Protein AF-0000000070552231 (afdb_homodimer)

pLDDT: mean 93.05, std 8.83, range [58.53, 98.75]

Nearest PDB structures (foldseek):
  1opd-assembly1_A  TM=9.028E-01  e=6.150E-08  Escherichia coli
  3ccd-assembly1_A  TM=9.078E-01  e=6.150E-08  unclassified
  4xwj-assembly1_B  TM=8.984E-01  e=5.767E-08  Escherichia coli K-12
  1cm2-assembly1_A  TM=9.052E-01  e=2.374E-07  Escherichia coli
  1pch-assembly1_A  TM=8.493E-01  e=4.518E-07  Mycoplasma capricolum

InterPro domains:
  IPR000032 Phosphocarrier protein HPr-like [PF00381] (2-80)
  IPR000032 Phosphocarrier protein HPr-like [PR00107] (12-28)
  IPR000032 Phosphocarrier protein HPr-like [PR00107] (37-52)
  IPR000032 Phosphocarrier protein HPr-like [PR00107] (52-69)
  IPR000032 Phosphocarrier protein HPr-like [PS51350] (1-83)
  IPR000032 Phosphocarrier protein HPr-like [TIGR01003] (3-80)
  IPR035895 HPr-like superfamily [G3DSA:3.30.1340.10] (1-81)
  IPR035895 HPr-like superfamily [SSF55594] (4-80)
  IPR050399 Phosphocarrier protein HPr [PTHR33705] (3-80)

Solvent-accessible surface area (backbone atoms only — not comparable to full-atom values): 8780 Å² total; per-residue (Å²): 75,73,50,74,48,59,31,27,54,50,80,68,43,72,51,36,43,62,56,50,46,20,53,60,44,58,74,43,87,25,52,44,34,42,28,43,96,89,42,76,32,47,46,62,32,63,67,44,45,59,72,71,56,79,49,65,70,40,65,36,36,34,34,19,50,58,93,50,10,61,60,46,39,51,52,52,48,29,55,38,52,59,100,76,74,51,73,49,59,31,27,53,49,79,71,40,69,63,32,42,63,57,49,45,19,53,58,45,59,74,45,86,24,50,44,35,41,28,44,94,89,42,77,33,46,45,62,32,63,66,43,44,60,72,70,57,80,49,65,72,39,63,35,35,34,35,21,50,59,93,49,10,62,61,47,41,52,51,53,49,30,55,38,52,60,99

Radius of gyration: 17.02 Å; Cα contacts (8 Å, |Δi|>4): 320; chains: 2; bounding box: 31×45×39 Å

Sequence (166 aa):
MTETINVANIDKVHKNPIAELVQTACQFESHIDISSEGKNINAKSLMGIMAFGLRDGMSVTISAEGNDADKAVETIKKFLIGEMTETINVANIDKVHKNPIAELVQTACQFESHIDISSEGKNINAKSLMGIMAFGLRDGMSVTISAEGNDADKAVETIKKFLIGE

Foldseek 3Di:
DKDKDFFDCCVVPPPHLLVVQLVLLVVDPKFKWKDDPHDIFTSNDSVRVVVVPDDGGGIIMMFIDDDCGVVSSVSSRCSRHVD/DKDKDFFDCCVVPPPHLLVVQLVLLVVDPKFKWKDDPHDIFTSNDSVRVVVVPDDGGGIIMMFIDDDCGVVSSVSSRCSRHVD

Structure (mmCIF, N/CA/C/O backbone):
data_AF-0000000070552231-model_v1
#
loop_
_entity.id
_entity.type
_entity.pdbx_description
1 polymer 'Phosphocarrier protein HPr'
#
loop_
_atom_site.group_PDB
_atom_site.id
_atom_site.type_symbol
_atom_site.label_atom_id
_atom_site.label_alt_id
_atom_site.label_comp_id
_atom_site.label_asym_id
_atom_site.label_entity_id
_atom_site.label_seq_id
_atom_site.pdbx_PDB_ins_code
_atom_site.Cartn_x
_atom_site.Cartn_y
_atom_site.Cartn_z
_atom_site.occupancy
_atom_site.B_iso_or_equiv
_atom_site.auth_seq_id
_atom_site.auth_comp_id
_atom_site.auth_asym_id
_atom_site.auth_atom_id
_atom_site.pdbx_PDB_model_num
ATOM 1 N N . MET A 1 1 ? -0.408 -15.594 -18.172 1 95.38 1 MET A N 1
ATOM 2 C CA . MET A 1 1 ? -0.15 -16.672 -17.219 1 95.38 1 MET A CA 1
ATOM 3 C C . MET A 1 1 ? -1.132 -16.609 -16.047 1 95.38 1 MET A C 1
ATOM 5 O O . MET A 1 1 ? -1.393 -15.523 -15.508 1 95.38 1 MET A O 1
ATOM 9 N N . THR A 1 2 ? -1.737 -17.828 -15.773 1 96.5 2 THR A N 1
ATOM 10 C CA . THR A 1 2 ? -2.785 -17.875 -14.758 1 96.5 2 THR A CA 1
ATOM 11 C C . THR A 1 2 ? -2.66 -19.125 -13.906 1 96.5 2 THR A C 1
ATOM 13 O O . THR A 1 2 ? -2.318 -20.203 -14.406 1 96.5 2 THR A O 1
ATOM 16 N N . GLU A 1 3 ? -2.891 -19 -12.617 1 97.81 3 GLU A N 1
ATOM 17 C CA . GLU A 1 3 ? -2.91 -20.125 -11.68 1 97.81 3 GLU A CA 1
ATOM 18 C C . GLU A 1 3 ? -3.945 -19.906 -10.578 1 97.81 3 GLU A C 1
ATOM 20 O O . GLU A 1 3 ? -4.102 -18.781 -10.078 1 97.81 3 GLU A O 1
ATOM 25 N N . THR A 1 4 ? -4.641 -20.969 -10.25 1 98.06 4 THR A N 1
ATOM 26 C CA . THR A 1 4 ? -5.578 -20.922 -9.133 1 98.06 4 THR A CA 1
ATOM 27 C C . THR A 1 4 ? -4.984 -21.594 -7.898 1 98.06 4 THR A C 1
ATOM 29 O O . THR A 1 4 ? -4.398 -22.672 -8 1 98.06 4 THR A O 1
ATOM 32 N N . ILE A 1 5 ? -5.156 -20.938 -6.801 1 97.19 5 ILE A N 1
ATOM 33 C CA . ILE A 1 5 ? -4.602 -21.453 -5.562 1 97.19 5 ILE A CA 1
ATOM 34 C C . ILE A 1 5 ? -5.594 -21.25 -4.418 1 97.19 5 ILE A C 1
ATOM 36 O O . ILE A 1 5 ? -6.562 -20.5 -4.559 1 97.19 5 ILE A O 1
ATOM 40 N N . ASN A 1 6 ? -5.309 -21.922 -3.271 1 96.38 6 ASN A N 1
ATOM 41 C CA . ASN A 1 6 ? -5.918 -21.609 -1.982 1 96.38 6 ASN A CA 1
ATOM 42 C C . ASN A 1 6 ? -4.965 -20.812 -1.091 1 96.38 6 ASN A C 1
ATOM 44 O O . ASN A 1 6 ? -3.869 -21.281 -0.776 1 96.38 6 ASN A O 1
ATOM 48 N N . VAL A 1 7 ? -5.457 -19.672 -0.79 1 95.5 7 VAL A N 1
ATOM 49 C CA . VAL A 1 7 ? -4.613 -18.797 0.017 1 95.5 7 VAL A CA 1
ATOM 50 C C . VAL A 1 7 ? -4.363 -19.438 1.383 1 95.5 7 VAL A C 1
ATOM 52 O O . VAL A 1 7 ? -5.285 -19.969 2.002 1 95.5 7 VAL A O 1
ATOM 55 N N . ALA A 1 8 ? -3.082 -19.312 1.736 1 91.06 8 ALA A N 1
ATOM 56 C CA . ALA A 1 8 ? -2.674 -19.812 3.047 1 91.06 8 ALA A CA 1
ATOM 57 C C . ALA A 1 8 ? -1.571 -18.938 3.645 1 91.06 8 ALA A C 1
ATOM 59 O O . ALA A 1 8 ? -0.779 -18.344 2.914 1 91.06 8 ALA A O 1
ATOM 60 N N . ASN A 1 9 ? -1.599 -18.625 4.875 1 78.88 9 ASN A N 1
ATOM 61 C CA . ASN A 1 9 ? -0.49 -18.062 5.641 1 78.88 9 ASN A CA 1
ATOM 62 C C . ASN A 1 9 ? -0.414 -16.547 5.488 1 78.88 9 ASN A C 1
ATOM 64 O O . ASN A 1 9 ? 0.67 -15.961 5.559 1 78.88 9 ASN A O 1
ATOM 68 N N . ILE A 1 10 ? -1.461 -15.891 5.168 1 77.75 10 ILE A N 1
ATOM 69 C CA . ILE A 1 10 ? -1.453 -14.438 5.098 1 77.75 10 ILE A CA 1
ATOM 70 C C . ILE A 1 10 ? -1.243 -13.852 6.492 1 77.75 10 ILE A C 1
ATOM 72 O O . ILE A 1 10 ? -0.508 -12.875 6.66 1 77.75 10 ILE A O 1
ATOM 76 N N . ASP A 1 11 ? -1.744 -14.484 7.395 1 70.5 11 ASP A N 1
ATOM 77 C CA . ASP A 1 11 ? -1.688 -13.961 8.758 1 70.5 11 ASP A CA 1
ATOM 78 C C . ASP A 1 11 ? -0.338 -14.258 9.406 1 70.5 11 ASP A C 1
ATOM 80 O O . ASP A 1 11 ? -0.023 -13.727 10.469 1 70.5 11 ASP A O 1
ATOM 84 N N . LYS A 1 12 ? 0.339 -15.109 8.852 1 64.75 12 LYS A N 1
ATOM 85 C CA . LYS A 1 12 ? 1.574 -15.516 9.516 1 64.75 12 LYS A CA 1
ATOM 86 C C . LYS A 1 12 ? 2.709 -14.547 9.203 1 64.75 12 LYS A C 1
ATOM 88 O O . LYS A 1 12 ? 3.793 -14.648 9.789 1 64.75 12 LYS A O 1
ATOM 93 N N . VAL A 1 13 ? 2.391 -13.758 8.406 1 58.53 13 VAL A N 1
ATOM 94 C CA . VAL A 1 13 ? 3.457 -12.805 8.109 1 58.53 13 VAL A CA 1
ATOM 95 C C . VAL A 1 13 ? 3.328 -11.586 9.016 1 58.53 13 VAL A C 1
ATOM 97 O O . VAL A 1 13 ? 2.242 -11.016 9.156 1 58.53 13 VAL A O 1
ATOM 100 N N . HIS A 1 14 ? 4.059 -11.445 10.086 1 59.56 14 HIS A N 1
ATOM 101 C CA . HIS A 1 14 ? 4.098 -10.555 11.242 1 59.56 14 HIS A CA 1
ATOM 102 C C . HIS A 1 14 ? 4.133 -9.094 10.805 1 59.56 14 HIS A C 1
ATOM 104 O O . HIS A 1 14 ? 3.691 -8.211 11.539 1 59.56 14 HIS A O 1
ATOM 110 N N . LYS A 1 15 ? 4.461 -8.711 9.852 1 67.31 1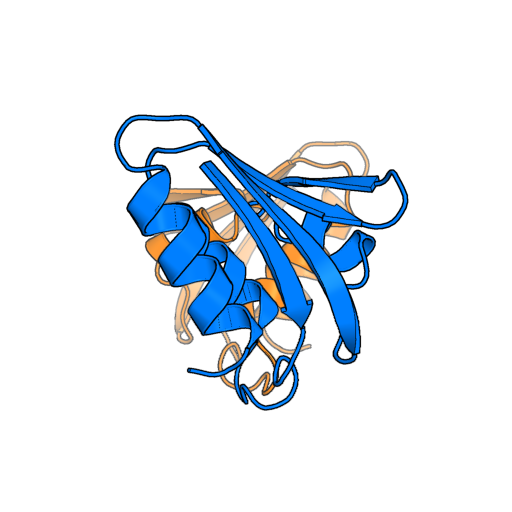5 LYS A N 1
ATOM 111 C CA . LYS A 1 15 ? 4.723 -7.277 9.75 1 67.31 15 LYS A CA 1
ATOM 112 C C . LYS A 1 15 ? 3.705 -6.598 8.836 1 67.31 15 LYS A C 1
ATOM 114 O O . LYS A 1 15 ? 3.193 -5.523 9.164 1 67.31 15 LYS A O 1
ATOM 119 N N . ASN A 1 16 ? 3.062 -7.293 7.883 1 79.12 16 ASN A N 1
ATOM 120 C CA . ASN A 1 16 ? 2.047 -6.738 6.996 1 79.12 16 ASN A CA 1
ATOM 121 C C . ASN A 1 16 ? 1.959 -7.516 5.684 1 79.12 16 ASN A C 1
ATOM 123 O O . ASN A 1 16 ? 2.475 -7.07 4.656 1 79.12 16 ASN A O 1
ATOM 127 N N . PRO A 1 17 ? 1.244 -8.477 5.797 1 84.56 17 PRO A N 1
ATOM 128 C CA . PRO A 1 17 ? 1.263 -9.375 4.637 1 84.56 17 PRO A CA 1
ATOM 129 C C . PRO A 1 17 ? 0.735 -8.703 3.367 1 84.56 17 PRO A C 1
ATOM 131 O O . PRO A 1 17 ? 1.231 -8.977 2.271 1 84.56 17 PRO A O 1
ATOM 134 N N . ILE A 1 18 ? -0.132 -7.73 3.598 1 89.81 18 ILE A N 1
ATOM 135 C CA . ILE A 1 18 ? -0.738 -7.133 2.412 1 89.81 18 ILE A CA 1
ATOM 136 C C . ILE A 1 18 ? 0.239 -6.148 1.773 1 89.81 18 ILE A C 1
ATOM 138 O O . ILE A 1 18 ? 0.428 -6.152 0.555 1 89.81 18 ILE A O 1
ATOM 142 N N . ALA A 1 19 ? 0.843 -5.332 2.594 1 91.44 19 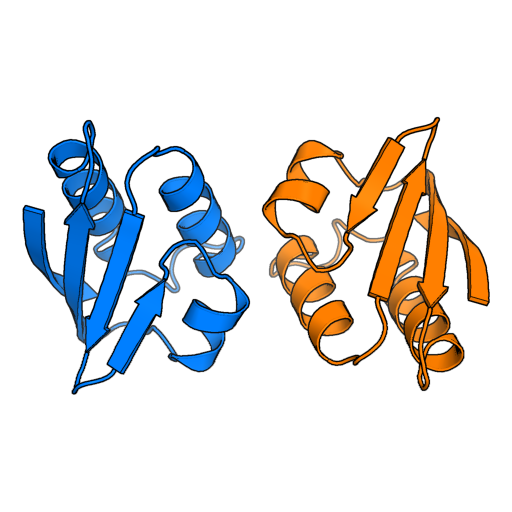ALA A N 1
ATOM 143 C CA . ALA A 1 19 ? 1.835 -4.402 2.061 1 91.44 19 ALA A CA 1
ATOM 144 C C . ALA A 1 19 ? 2.982 -5.152 1.388 1 91.44 19 ALA A C 1
ATOM 146 O O . ALA A 1 19 ? 3.469 -4.738 0.333 1 91.44 19 ALA A O 1
ATOM 147 N N . GLU A 1 20 ? 3.307 -6.211 1.981 1 91 20 GLU A N 1
ATOM 148 C CA . GLU A 1 20 ? 4.391 -7.016 1.42 1 91 20 GLU A CA 1
ATOM 149 C C . GLU A 1 20 ? 3.979 -7.641 0.091 1 91 20 GLU A C 1
ATOM 151 O O . GLU A 1 20 ? 4.789 -7.738 -0.833 1 91 20 GLU A O 1
ATOM 156 N N . LEU A 1 21 ? 2.781 -8.086 0.069 1 94 21 LEU A N 1
ATOM 157 C CA . LEU A 1 21 ? 2.256 -8.617 -1.182 1 94 21 LEU A CA 1
ATOM 158 C C . LEU A 1 21 ? 2.299 -7.566 -2.285 1 94 21 LEU A C 1
ATOM 160 O O . LEU A 1 21 ? 2.764 -7.844 -3.395 1 94 21 LEU A O 1
ATOM 164 N N . VAL A 1 22 ? 1.857 -6.402 -2.002 1 95.75 22 VAL A N 1
ATOM 165 C CA . VAL A 1 22 ? 1.833 -5.316 -2.975 1 95.75 22 VAL A CA 1
ATOM 166 C C . VAL A 1 22 ? 3.258 -4.977 -3.41 1 95.75 22 VAL A C 1
ATOM 168 O O . VAL A 1 22 ? 3.523 -4.801 -4.602 1 95.75 22 VAL A O 1
ATOM 171 N N . GLN A 1 23 ? 4.094 -4.949 -2.463 1 94.56 23 GLN A N 1
ATOM 172 C CA . GLN A 1 23 ? 5.492 -4.676 -2.773 1 94.56 23 GLN A CA 1
ATOM 173 C C . GLN A 1 23 ? 6.066 -5.742 -3.705 1 94.56 23 GLN A C 1
ATOM 175 O O . GLN A 1 23 ? 6.785 -5.422 -4.656 1 94.56 23 GLN A O 1
ATOM 180 N N . THR A 1 24 ? 5.809 -6.961 -3.387 1 95.62 24 THR A N 1
ATOM 181 C CA . THR A 1 24 ? 6.266 -8.07 -4.215 1 95.62 24 THR A CA 1
ATOM 182 C C . THR A 1 24 ? 5.711 -7.957 -5.629 1 95.62 24 THR A C 1
ATOM 184 O O . THR A 1 24 ? 6.449 -8.102 -6.605 1 95.62 24 THR A O 1
ATOM 187 N N . ALA A 1 25 ? 4.465 -7.668 -5.754 1 97.94 25 ALA A N 1
ATOM 188 C CA . ALA A 1 25 ? 3.816 -7.527 -7.059 1 97.94 25 ALA A CA 1
ATOM 189 C C . ALA A 1 25 ? 4.438 -6.387 -7.859 1 97.94 25 ALA A C 1
ATOM 191 O O . ALA A 1 25 ? 4.609 -6.492 -9.07 1 97.94 25 ALA A O 1
ATOM 192 N N . CYS A 1 26 ? 4.844 -5.344 -7.191 1 97.75 26 CYS A N 1
ATOM 193 C CA . CYS A 1 26 ? 5.328 -4.133 -7.84 1 97.75 26 CYS A CA 1
ATOM 194 C C . CYS A 1 26 ? 6.73 -4.34 -8.398 1 97.75 26 CYS A C 1
ATOM 196 O O . CYS A 1 26 ? 7.203 -3.537 -9.203 1 97.75 26 CYS A O 1
ATOM 198 N N . GLN A 1 27 ? 7.371 -5.375 -8.039 1 97.62 27 GLN A N 1
ATOM 199 C CA . GLN A 1 27 ? 8.703 -5.656 -8.57 1 97.62 27 GLN A CA 1
ATOM 200 C C . GLN A 1 27 ? 8.633 -6.098 -10.031 1 97.62 27 GLN A C 1
ATOM 202 O O . GLN A 1 27 ? 9.656 -6.137 -10.719 1 97.62 27 GLN A O 1
ATOM 207 N N . PHE A 1 28 ? 7.461 -6.434 -10.438 1 98.44 28 PHE A N 1
ATOM 208 C CA . PHE A 1 28 ? 7.301 -6.957 -11.789 1 98.44 28 PHE A CA 1
ATOM 209 C C . PHE A 1 28 ? 6.75 -5.887 -12.719 1 98.44 28 PHE A C 1
ATOM 211 O O . PHE A 1 28 ? 5.98 -5.02 -12.297 1 98.44 28 PHE A O 1
ATOM 218 N N . GLU A 1 29 ? 7.043 -6.031 -13.977 1 98.19 29 GLU A N 1
ATOM 219 C CA . GLU A 1 29 ? 6.512 -5.145 -15.008 1 98.1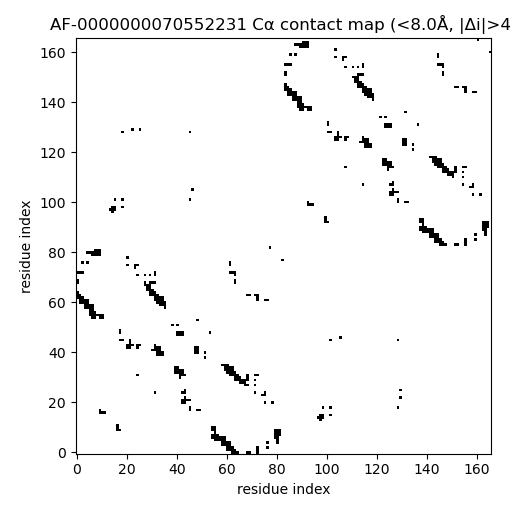9 29 GLU A CA 1
ATOM 220 C C . GLU A 1 29 ? 5.102 -5.559 -15.422 1 98.19 29 GLU A C 1
ATOM 222 O O . GLU A 1 29 ? 4.293 -4.719 -15.828 1 98.19 29 GLU A O 1
ATOM 227 N N . SER A 1 30 ? 4.883 -6.738 -15.266 1 98.69 30 SER A N 1
ATOM 228 C CA . SER A 1 30 ? 3.617 -7.305 -15.719 1 98.69 30 SER A CA 1
ATOM 229 C C . SER A 1 30 ? 2.449 -6.789 -14.883 1 98.69 30 SER A C 1
ATOM 231 O O . SER A 1 30 ? 2.602 -6.52 -13.688 1 98.69 30 SER A O 1
ATOM 233 N N . HIS A 1 31 ? 1.38 -6.688 -15.57 1 98.5 31 HIS A N 1
ATOM 234 C CA . HIS A 1 31 ? 0.117 -6.527 -14.852 1 98.5 31 HIS A CA 1
ATOM 235 C C . HIS A 1 31 ? -0.28 -7.816 -14.148 1 98.5 31 HIS A C 1
ATOM 237 O O . HIS A 1 31 ? -0.162 -8.906 -14.711 1 98.5 31 HIS A O 1
ATOM 243 N N . ILE A 1 32 ? -0.654 -7.691 -12.875 1 98.75 32 ILE A N 1
ATOM 244 C CA . ILE A 1 32 ? -1.014 -8.867 -12.086 1 98.75 32 ILE A CA 1
ATOM 245 C C . ILE A 1 32 ? -2.393 -8.664 -11.461 1 98.75 32 ILE A C 1
ATOM 247 O O . ILE A 1 32 ? -2.627 -7.668 -10.766 1 98.75 32 ILE A O 1
ATOM 251 N N . ASP A 1 33 ? -3.219 -9.625 -11.641 1 98.69 33 ASP A N 1
ATOM 252 C CA . ASP A 1 33 ? -4.555 -9.609 -11.047 1 98.69 33 ASP A CA 1
ATOM 253 C C . ASP A 1 33 ? -4.766 -10.805 -10.133 1 98.69 33 ASP A C 1
ATOM 255 O O . ASP A 1 33 ? -4.238 -11.891 -10.383 1 98.69 33 ASP A O 1
ATOM 259 N N . ILE A 1 34 ? -5.539 -10.562 -9.117 1 98.19 34 ILE A N 1
ATOM 260 C CA . ILE A 1 34 ? -6.09 -11.609 -8.266 1 98.19 34 ILE A CA 1
ATOM 261 C C . ILE A 1 34 ? -7.613 -11.602 -8.359 1 98.19 34 ILE A C 1
ATOM 263 O O . ILE A 1 34 ? -8.242 -10.547 -8.219 1 98.19 34 ILE A O 1
ATOM 267 N N . SER A 1 35 ? -8.125 -12.727 -8.586 1 98.06 35 SER A N 1
ATOM 268 C CA . SER A 1 35 ? -9.57 -12.773 -8.789 1 98.06 35 SER A CA 1
ATOM 269 C C . SER A 1 35 ? -10.203 -13.883 -7.957 1 98.06 35 SER A C 1
ATOM 271 O O . SER A 1 35 ? -9.562 -14.891 -7.664 1 98.06 35 SER A O 1
ATOM 273 N N . SER A 1 36 ? -11.359 -13.617 -7.535 1 96.19 36 SER A N 1
ATOM 274 C CA . SER A 1 36 ? -12.203 -14.594 -6.855 1 96.19 36 SER A CA 1
ATOM 275 C C .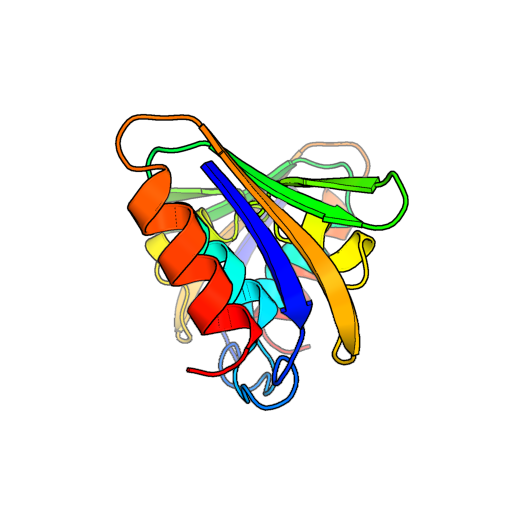 SER A 1 36 ? -13.68 -14.219 -6.965 1 96.19 36 SER A C 1
ATOM 277 O O . SER A 1 36 ? -14.039 -13.047 -6.859 1 96.19 36 SER A O 1
ATOM 279 N N . GLU A 1 37 ? -14.508 -15.188 -7.227 1 92.12 37 GLU A N 1
ATOM 280 C CA . GLU A 1 37 ? -15.961 -15.031 -7.238 1 92.12 37 GLU A CA 1
ATOM 281 C C . GLU A 1 37 ? -16.391 -13.836 -8.078 1 92.12 37 GLU A C 1
ATOM 283 O O . GLU A 1 37 ? -17.172 -13 -7.625 1 92.12 37 GLU A O 1
ATOM 288 N N . GLY A 1 38 ? -15.805 -13.672 -9.156 1 91.88 38 GLY A N 1
ATOM 289 C CA . GLY A 1 38 ? -16.203 -12.641 -10.102 1 91.88 38 GLY A CA 1
ATOM 290 C C . GLY A 1 38 ? -15.547 -11.297 -9.836 1 91.88 38 GLY A C 1
ATOM 291 O O . GLY A 1 38 ? -15.742 -10.344 -10.594 1 91.88 38 GLY A O 1
ATOM 292 N N . LYS A 1 39 ? -14.867 -11.234 -8.766 1 95.38 39 LYS A N 1
ATOM 293 C CA . LYS A 1 39 ? -14.133 -10 -8.469 1 95.38 39 LYS A CA 1
ATOM 294 C C . LYS A 1 39 ? -12.688 -10.094 -8.945 1 95.38 39 LYS A C 1
ATOM 296 O O . LYS A 1 39 ? -12.055 -11.148 -8.82 1 95.38 39 LYS A O 1
ATOM 301 N N . ASN A 1 40 ? -12.234 -8.992 -9.578 1 97.12 40 ASN A N 1
ATOM 302 C CA . ASN A 1 40 ? -10.859 -8.891 -10.062 1 97.12 40 ASN A CA 1
ATOM 303 C C . ASN A 1 40 ? -10.164 -7.648 -9.516 1 97.12 40 ASN A C 1
ATOM 305 O O . ASN A 1 40 ? -10.68 -6.535 -9.641 1 97.12 40 ASN A O 1
ATOM 309 N N . ILE A 1 41 ? -9.016 -7.883 -8.961 1 97.38 41 ILE A N 1
ATOM 310 C CA . ILE A 1 41 ? -8.32 -6.754 -8.352 1 97.38 41 ILE A CA 1
ATOM 311 C C . ILE A 1 41 ? -6.871 -6.723 -8.82 1 97.38 41 ILE A C 1
ATOM 313 O O . ILE A 1 41 ? -6.285 -7.77 -9.117 1 97.38 41 ILE A O 1
ATOM 317 N N . ASN A 1 42 ? -6.367 -5.562 -8.906 1 98.06 42 ASN A N 1
ATOM 318 C CA . ASN A 1 42 ? -4.949 -5.375 -9.188 1 98.06 42 ASN A CA 1
ATOM 319 C C . ASN A 1 42 ? -4.086 -5.719 -7.973 1 98.06 42 ASN A C 1
ATOM 321 O O . ASN A 1 42 ? -4.227 -5.105 -6.914 1 98.06 42 ASN A O 1
ATOM 325 N N . ALA A 1 43 ? -3.178 -6.633 -8.133 1 97.94 43 ALA A N 1
ATOM 326 C CA . ALA A 1 43 ? -2.346 -7.105 -7.031 1 97.94 43 ALA A CA 1
ATOM 327 C C . ALA A 1 43 ? -1.401 -6.012 -6.547 1 97.94 43 ALA A C 1
ATOM 329 O O . ALA A 1 43 ? -0.802 -6.129 -5.477 1 97.94 43 ALA A O 1
ATOM 330 N N . LYS A 1 44 ? -1.302 -4.906 -7.262 1 97.44 44 LYS A N 1
ATOM 331 C CA . LYS A 1 44 ? -0.427 -3.789 -6.918 1 97.44 44 LYS A CA 1
ATOM 332 C C . LYS A 1 44 ? -1.197 -2.689 -6.191 1 97.44 44 LYS A C 1
ATOM 334 O O . LYS A 1 44 ? -0.621 -1.672 -5.805 1 97.44 44 LYS A O 1
ATOM 339 N N . SER A 1 45 ? -2.408 -2.957 -5.992 1 96.44 45 SER A N 1
ATOM 340 C CA . SER A 1 45 ? -3.279 -1.986 -5.336 1 96.44 45 SER A CA 1
ATOM 341 C C . SER A 1 45 ? -3.533 -2.365 -3.883 1 96.44 45 SER A C 1
ATOM 343 O O . SER A 1 45 ? -4.383 -3.211 -3.596 1 96.44 45 SER A O 1
ATOM 345 N N . LEU A 1 46 ? -2.926 -1.624 -2.988 1 95 46 LEU A N 1
ATOM 346 C CA . LEU A 1 46 ? -3.111 -1.878 -1.563 1 95 46 LEU A CA 1
ATOM 347 C C . LEU A 1 46 ? -4.586 -1.797 -1.186 1 95 46 LEU A C 1
ATOM 349 O O . LEU A 1 46 ? -5.133 -2.729 -0.587 1 95 46 LEU A O 1
ATOM 353 N N . MET A 1 47 ? -5.16 -0.749 -1.646 1 94.5 47 MET A N 1
ATOM 354 C CA . MET A 1 47 ? -6.562 -0.543 -1.297 1 94.5 47 MET A CA 1
ATOM 355 C C . MET A 1 47 ? -7.449 -1.586 -1.968 1 94.5 47 MET A C 1
ATOM 357 O O . MET A 1 47 ? -8.445 -2.029 -1.389 1 94.5 47 MET A O 1
ATOM 361 N N . GLY A 1 48 ? -7.074 -1.978 -3.082 1 95.5 48 GLY A N 1
ATOM 362 C CA . GLY A 1 48 ? -7.812 -3.023 -3.775 1 95.5 48 GLY A CA 1
ATOM 363 C C . GLY A 1 48 ? -7.777 -4.355 -3.053 1 95.5 48 GLY A C 1
ATOM 364 O O . GLY A 1 48 ? -8.812 -5 -2.879 1 95.5 48 GLY A O 1
ATOM 365 N N . ILE A 1 49 ? -6.609 -4.668 -2.652 1 95.31 49 ILE A N 1
ATOM 366 C CA . ILE A 1 49 ? -6.461 -5.938 -1.952 1 95.31 49 ILE A CA 1
ATOM 367 C C . ILE A 1 49 ? -7.219 -5.887 -0.626 1 95.31 49 ILE A C 1
ATOM 369 O O . ILE A 1 49 ? -7.926 -6.832 -0.272 1 95.31 49 ILE A O 1
ATOM 373 N N . MET A 1 50 ? -7.164 -4.828 0.042 1 92.31 50 MET A N 1
ATOM 374 C CA . MET A 1 50 ? -7.859 -4.652 1.312 1 92.31 50 MET A CA 1
ATOM 375 C C . MET A 1 50 ? -9.367 -4.746 1.124 1 92.31 50 MET A C 1
ATOM 377 O O . MET A 1 50 ? -10.047 -5.457 1.865 1 92.31 50 MET A O 1
ATOM 381 N N . ALA A 1 51 ? -9.836 -4.098 0.182 1 93.5 51 ALA A N 1
ATOM 382 C CA . ALA A 1 51 ? -11.266 -4.102 -0.094 1 93.5 51 ALA A CA 1
ATOM 383 C C . ALA A 1 51 ? -11.742 -5.496 -0.49 1 93.5 51 ALA A C 1
ATOM 385 O O . ALA A 1 51 ? -12.859 -5.902 -0.143 1 93.5 51 ALA A O 1
ATOM 386 N N . PHE A 1 52 ? -10.938 -6.145 -1.173 1 94.06 52 PHE A N 1
ATOM 387 C CA . PHE A 1 52 ? -11.227 -7.5 -1.63 1 94.06 52 PHE A CA 1
ATOM 388 C C . PHE A 1 52 ? -11.367 -8.453 -0.448 1 94.06 52 PHE A C 1
ATOM 390 O O . PHE A 1 52 ? -12.156 -9.398 -0.495 1 94.06 52 PHE A O 1
ATOM 397 N N . GLY A 1 53 ? -10.594 -8.227 0.607 1 93.12 53 GLY A N 1
ATOM 398 C CA . GLY A 1 53 ? -10.656 -9.062 1.798 1 93.12 53 GLY A CA 1
ATOM 399 C C . GLY A 1 53 ? -9.914 -10.375 1.651 1 93.12 53 GLY A C 1
ATOM 400 O O . GLY A 1 53 ? -10.414 -11.43 2.049 1 93.12 53 GLY A O 1
ATOM 401 N N . LEU A 1 54 ? -8.828 -10.32 1.08 1 92.19 54 LEU A N 1
ATOM 402 C CA . LEU A 1 54 ? -7.984 -11.5 0.917 1 92.19 54 LEU A CA 1
ATOM 403 C C . LEU A 1 54 ? -7.676 -12.133 2.268 1 92.19 54 LEU A C 1
ATOM 405 O O . LEU A 1 54 ? -7.25 -11.453 3.199 1 92.19 54 LEU A O 1
ATOM 409 N N . ARG A 1 55 ? -7.953 -13.438 2.373 1 90.38 55 ARG A N 1
ATOM 410 C CA . ARG A 1 55 ? -7.781 -14.133 3.645 1 90.38 55 ARG A CA 1
ATOM 411 C C . ARG A 1 55 ? -7.449 -15.602 3.422 1 90.38 55 ARG A C 1
ATOM 413 O O . ARG A 1 55 ? -7.668 -16.141 2.332 1 90.38 55 ARG A O 1
ATOM 420 N N . ASP A 1 56 ? -7.016 -16.172 4.52 1 92.25 56 ASP A N 1
ATOM 421 C CA . ASP A 1 56 ? -6.711 -17.609 4.473 1 92.25 56 ASP A CA 1
ATOM 422 C C . ASP A 1 56 ? -7.949 -18.422 4.109 1 92.25 56 ASP A C 1
ATOM 424 O O . ASP A 1 56 ? -9.055 -18.125 4.57 1 92.25 56 ASP A O 1
ATOM 428 N N . GLY A 1 57 ? -7.672 -19.453 3.293 1 94 57 GLY A N 1
ATOM 429 C CA . GLY A 1 57 ? -8.742 -20.359 2.932 1 94 57 GLY A CA 1
ATOM 430 C C . GLY A 1 57 ? -9.461 -19.969 1.659 1 94 57 GLY A C 1
ATOM 431 O O . GLY A 1 57 ? -10.18 -20.781 1.068 1 94 57 GLY A O 1
ATOM 432 N N . MET A 1 58 ? -9.297 -18.812 1.184 1 94.62 58 MET A N 1
ATOM 433 C CA . MET A 1 58 ? -9.945 -18.344 -0.035 1 94.62 58 MET A CA 1
ATOM 434 C C . MET A 1 58 ? -9.32 -18.984 -1.27 1 94.62 58 MET A C 1
ATOM 436 O O . MET A 1 58 ? -8.102 -19.141 -1.344 1 94.62 58 MET A O 1
ATOM 440 N N . SER A 1 59 ? -10.195 -19.344 -2.193 1 97.5 59 SER A N 1
ATOM 441 C CA . SER A 1 59 ? -9.727 -19.75 -3.518 1 97.5 59 SER A CA 1
ATOM 442 C C . SER A 1 59 ? -9.609 -18.547 -4.449 1 97.5 59 SER A C 1
ATOM 444 O O . SER A 1 59 ? -10.594 -17.844 -4.688 1 97.5 59 SER A O 1
ATOM 446 N N . VAL A 1 60 ? -8.367 -18.422 -4.941 1 97.88 60 VAL A N 1
ATOM 447 C CA . VAL A 1 60 ? -8.188 -17.266 -5.812 1 97.88 60 VAL A CA 1
ATOM 448 C C . VAL A 1 60 ? -7.438 -17.688 -7.078 1 97.88 60 VAL A C 1
ATOM 450 O O . VAL A 1 60 ? -6.73 -18.688 -7.082 1 97.88 60 VAL A O 1
ATOM 453 N N . THR A 1 61 ? -7.676 -16.859 -8.125 1 98.56 61 THR A N 1
ATOM 454 C CA . THR A 1 61 ? -6.934 -17 -9.367 1 98.56 61 THR A CA 1
ATOM 455 C C . THR A 1 61 ? -5.973 -15.836 -9.562 1 98.56 61 THR A C 1
ATOM 457 O O . THR A 1 61 ? -6.379 -14.672 -9.484 1 98.56 61 THR A O 1
ATOM 460 N N . ILE A 1 62 ? -4.691 -16.203 -9.805 1 98.56 62 ILE A N 1
ATOM 461 C CA . ILE A 1 62 ? -3.668 -15.219 -10.117 1 98.56 62 ILE A CA 1
ATOM 462 C C . ILE A 1 62 ? -3.438 -15.172 -11.625 1 98.56 62 ILE A C 1
ATOM 464 O O . ILE A 1 62 ? -3.23 -16.219 -12.258 1 98.56 62 ILE A O 1
ATOM 468 N N . SER A 1 63 ? -3.549 -13.984 -12.117 1 98.69 63 SER A N 1
ATOM 469 C CA . SER A 1 63 ? -3.307 -13.805 -13.547 1 98.69 63 SER A CA 1
ATOM 470 C C . SER A 1 63 ? -2.332 -12.656 -13.805 1 98.69 63 SER A C 1
ATOM 472 O O . SER A 1 63 ? -2.389 -11.625 -13.133 1 98.69 63 SER A O 1
ATOM 474 N N . ALA A 1 64 ? -1.46 -12.922 -14.812 1 98.75 64 ALA A N 1
ATOM 475 C CA . ALA A 1 64 ? -0.514 -11.867 -15.172 1 98.75 64 ALA A CA 1
ATOM 476 C C . ALA A 1 64 ? -0.339 -11.773 -16.688 1 98.75 64 ALA A C 1
ATOM 478 O O . ALA A 1 64 ? -0.462 -12.773 -17.391 1 98.75 64 ALA A O 1
ATOM 479 N N . GLU A 1 65 ? -0.058 -10.547 -17.125 1 98.56 65 GLU A N 1
ATOM 480 C CA . GLU A 1 65 ? 0.207 -10.25 -18.531 1 98.56 65 GLU A CA 1
ATOM 481 C C . GLU A 1 65 ? 1.429 -9.352 -18.688 1 98.56 65 GLU A C 1
ATOM 483 O O . GLU A 1 65 ? 1.483 -8.266 -18.109 1 98.56 65 GLU A O 1
ATOM 488 N N . GLY A 1 66 ? 2.314 -9.75 -19.531 1 98 66 GLY A N 1
ATOM 489 C CA . GLY A 1 66 ? 3.545 -9.016 -19.766 1 98 66 GLY A CA 1
ATOM 490 C C . GLY A 1 66 ? 4.754 -9.914 -19.938 1 98 66 GLY A C 1
ATOM 491 O O . GLY A 1 66 ? 4.629 -11.133 -19.938 1 98 66 GLY A O 1
ATOM 492 N N . ASN A 1 67 ? 5.938 -9.367 -19.953 1 98.19 67 ASN A N 1
ATOM 493 C CA . ASN A 1 67 ? 7.168 -10.078 -20.281 1 98.19 67 ASN A CA 1
ATOM 494 C C . ASN A 1 67 ? 7.613 -10.977 -19.141 1 98.19 67 ASN A C 1
ATOM 496 O O . ASN A 1 67 ? 8.25 -12.008 -19.359 1 98.19 67 ASN A O 1
ATOM 500 N N . ASP A 1 68 ? 7.285 -10.625 -17.938 1 98.5 68 ASP A N 1
ATOM 501 C CA . ASP A 1 68 ? 7.723 -11.398 -16.781 1 98.5 68 ASP A CA 1
ATOM 502 C C . ASP A 1 68 ? 6.535 -12.047 -16.062 1 98.5 68 ASP A C 1
ATOM 504 O O . ASP A 1 68 ? 6.578 -12.266 -14.852 1 98.5 68 ASP A O 1
ATOM 508 N N . ALA A 1 69 ? 5.523 -12.328 -16.859 1 98.69 69 ALA A N 1
ATOM 509 C CA . ALA A 1 69 ? 4.242 -12.789 -16.328 1 98.69 69 ALA A CA 1
ATOM 510 C C . ALA A 1 69 ? 4.398 -14.117 -15.602 1 98.69 69 ALA A C 1
ATOM 512 O O . ALA A 1 69 ? 3.838 -14.305 -14.516 1 98.69 69 ALA A O 1
ATOM 513 N N . ASP A 1 70 ? 5.109 -15.07 -16.125 1 98.44 70 ASP A N 1
ATOM 514 C CA . ASP A 1 70 ? 5.262 -16.391 -15.523 1 98.44 70 ASP A CA 1
ATOM 515 C C . ASP A 1 70 ? 5.914 -16.297 -14.141 1 98.44 70 ASP A C 1
ATOM 517 O O . ASP A 1 70 ? 5.426 -16.875 -13.172 1 98.44 70 ASP A O 1
ATOM 521 N N . LYS A 1 71 ? 6.973 -15.57 -14.148 1 98.56 71 LYS A N 1
ATOM 522 C CA . LYS A 1 71 ? 7.672 -15.383 -12.883 1 98.56 71 LYS A CA 1
ATOM 523 C C . LYS A 1 71 ? 6.797 -14.648 -11.875 1 98.56 71 LYS A C 1
ATOM 525 O O . LYS A 1 71 ? 6.824 -14.953 -10.68 1 98.56 71 LYS A O 1
ATOM 530 N N . ALA A 1 72 ? 6.039 -13.703 -12.359 1 98.62 72 ALA A N 1
ATOM 531 C CA . ALA A 1 72 ? 5.156 -12.93 -11.484 1 98.62 72 ALA A CA 1
ATOM 532 C C . ALA A 1 72 ? 4.121 -13.828 -10.82 1 98.62 72 ALA A C 1
ATOM 534 O O . ALA A 1 72 ? 3.955 -13.797 -9.594 1 98.62 72 ALA A O 1
ATOM 535 N N . VAL A 1 73 ? 3.494 -14.664 -11.562 1 98.62 73 VAL A N 1
ATOM 536 C CA . VAL A 1 73 ? 2.457 -15.547 -11.047 1 98.62 73 VAL A CA 1
ATOM 537 C C . VAL A 1 73 ? 3.066 -16.531 -10.039 1 98.62 73 VAL A C 1
ATOM 539 O O . VAL A 1 73 ? 2.51 -16.75 -8.961 1 98.62 73 VAL A O 1
ATOM 542 N N . GLU A 1 74 ? 4.211 -17.047 -10.398 1 98.19 74 GLU A N 1
ATOM 543 C CA . GLU A 1 74 ? 4.859 -18 -9.516 1 98.19 74 GLU A CA 1
ATOM 544 C C . GLU A 1 74 ? 5.234 -17.359 -8.18 1 98.19 74 GLU A C 1
ATOM 546 O O . GLU A 1 74 ? 5.031 -17.969 -7.121 1 98.19 74 GLU A O 1
ATOM 551 N N . THR A 1 75 ? 5.754 -16.234 -8.227 1 97.75 75 THR A N 1
ATOM 552 C CA . THR A 1 75 ? 6.199 -15.539 -7.02 1 97.75 75 THR A CA 1
ATOM 553 C C . THR A 1 75 ? 5.012 -15.172 -6.137 1 97.75 75 THR A C 1
ATOM 555 O O . THR A 1 75 ? 5.047 -15.383 -4.922 1 97.75 75 THR A O 1
ATOM 558 N N . ILE A 1 76 ? 3.932 -14.648 -6.773 1 97.25 76 ILE A N 1
ATOM 559 C CA . ILE A 1 76 ? 2.738 -14.273 -6.02 1 97.25 76 ILE A CA 1
ATOM 560 C C . ILE A 1 76 ? 2.102 -15.516 -5.406 1 97.25 76 ILE A C 1
ATOM 562 O O . ILE A 1 76 ? 1.663 -15.492 -4.254 1 97.25 76 ILE A O 1
ATOM 566 N N . LYS A 1 77 ? 2.119 -16.547 -6.137 1 96.94 77 LYS A N 1
ATOM 567 C CA . LYS A 1 77 ? 1.615 -17.812 -5.625 1 96.94 77 LYS A CA 1
ATOM 568 C C . LYS A 1 77 ? 2.387 -18.25 -4.383 1 96.94 77 LYS A C 1
ATOM 570 O O . LYS A 1 77 ? 1.786 -18.578 -3.355 1 96.94 77 LYS A O 1
ATOM 575 N N . LYS A 1 78 ? 3.67 -18.25 -4.492 1 95.75 78 LYS A N 1
ATOM 576 C CA . LYS A 1 78 ? 4.504 -18.672 -3.369 1 95.75 78 LYS A CA 1
ATOM 577 C C . LYS A 1 78 ? 4.258 -17.797 -2.145 1 95.75 78 LYS A C 1
ATOM 579 O O . LYS A 1 78 ? 4.211 -18.297 -1.018 1 95.75 78 LYS A O 1
ATOM 584 N N . PHE A 1 79 ? 4.09 -16.578 -2.412 1 94 79 PHE A N 1
ATOM 585 C CA . PHE A 1 79 ? 3.824 -15.648 -1.321 1 94 79 PHE A CA 1
ATOM 586 C C . PHE A 1 79 ? 2.516 -15.992 -0.619 1 94 79 PHE A C 1
ATOM 588 O O . PHE A 1 79 ? 2.461 -16.047 0.612 1 94 79 PHE A O 1
ATOM 595 N N . LEU A 1 80 ? 1.492 -16.344 -1.37 1 94.81 80 LEU A N 1
ATOM 596 C CA . LEU A 1 80 ? 0.144 -16.5 -0.836 1 94.81 80 LEU A CA 1
ATOM 597 C C . LEU A 1 80 ? -0.024 -17.859 -0.171 1 94.81 80 LEU A C 1
ATOM 599 O O . LEU A 1 80 ? -0.927 -18.047 0.647 1 94.81 80 LEU A O 1
ATOM 603 N N . ILE A 1 81 ? 0.81 -18.75 -0.46 1 93.19 81 ILE A N 1
ATOM 604 C CA . ILE A 1 81 ? 0.667 -20.078 0.145 1 93.19 81 ILE A CA 1
ATOM 605 C C . ILE A 1 81 ? 1.783 -20.297 1.164 1 93.19 81 ILE A C 1
ATOM 607 O O . ILE A 1 81 ? 1.861 -21.359 1.786 1 93.19 81 ILE A O 1
ATOM 611 N N . GLY A 1 82 ? 2.557 -19.203 1.442 1 84.31 82 GLY A N 1
ATOM 612 C CA . GLY A 1 82 ? 3.57 -19.266 2.484 1 84.31 82 GLY A CA 1
ATOM 613 C C . GLY A 1 82 ? 4.766 -20.109 2.115 1 84.31 82 GLY A C 1
ATOM 614 O O . GLY A 1 82 ? 5.301 -20.844 2.959 1 84.31 82 GLY A O 1
ATOM 615 N N . GLU A 1 83 ? 5.246 -20.203 0.926 1 74.81 83 GLU A N 1
ATOM 616 C CA . GLU A 1 83 ? 6.422 -20.953 0.487 1 74.81 83 GLU A CA 1
ATOM 617 C C . GLU A 1 83 ? 7.559 -20.016 0.098 1 74.81 83 GLU A C 1
ATOM 619 O O . GLU A 1 83 ? 7.328 -18.844 -0.226 1 74.81 83 GLU A O 1
ATOM 624 N N . MET B 1 1 ? -3.797 23.219 2.123 1 95.31 1 MET B N 1
ATOM 625 C CA . MET B 1 1 ? -3.424 23.094 3.529 1 95.31 1 MET B CA 1
ATOM 626 C C . MET B 1 1 ? -2.094 22.359 3.678 1 95.31 1 MET B C 1
ATOM 628 O O . MET B 1 1 ? -1.866 21.344 3.029 1 95.31 1 MET B O 1
ATOM 632 N N . THR B 1 2 ? -1.202 23.031 4.492 1 96.5 2 THR B N 1
ATOM 633 C CA . THR B 1 2 ? 0.149 22.5 4.617 1 96.5 2 THR B CA 1
ATOM 634 C C . THR B 1 2 ? 0.642 22.594 6.059 1 96.5 2 THR B C 1
ATOM 636 O O . THR B 1 2 ? 0.351 23.578 6.75 1 96.5 2 THR B O 1
ATOM 639 N N . GLU B 1 3 ? 1.344 21.594 6.535 1 97.81 3 GLU B N 1
ATOM 640 C CA . GLU B 1 3 ? 1.966 21.594 7.855 1 97.81 3 GLU B CA 1
ATOM 641 C C . GLU B 1 3 ? 3.289 20.828 7.836 1 97.81 3 GLU B C 1
ATOM 643 O O . GLU B 1 3 ? 3.4 19.781 7.188 1 97.81 3 GLU B O 1
ATOM 648 N N . THR B 1 4 ? 4.254 21.375 8.531 1 98.06 4 THR B N 1
ATOM 649 C CA . THR B 1 4 ? 5.531 20.688 8.688 1 98.06 4 THR B CA 1
ATOM 650 C C . THR B 1 4 ? 5.637 20.062 10.07 1 98.06 4 THR B C 1
ATOM 652 O O . THR B 1 4 ? 5.289 20.688 11.078 1 98.06 4 THR B O 1
ATOM 655 N N . ILE B 1 5 ? 6.098 18.844 10.062 1 97.19 5 ILE B N 1
ATOM 656 C CA . ILE B 1 5 ? 6.207 18.125 11.32 1 97.19 5 ILE B CA 1
ATOM 657 C C . ILE B 1 5 ? 7.512 17.312 11.344 1 97.19 5 ILE B C 1
ATOM 659 O O . ILE B 1 5 ? 8.164 17.156 10.312 1 97.19 5 ILE B O 1
ATOM 663 N N . ASN B 1 6 ? 7.863 16.812 12.57 1 96.38 6 ASN B N 1
ATOM 664 C CA . ASN B 1 6 ? 8.859 15.766 12.742 1 96.38 6 ASN B CA 1
ATOM 665 C C . ASN B 1 6 ? 8.211 14.406 12.984 1 96.38 6 ASN B C 1
ATOM 667 O O . ASN B 1 6 ? 7.457 14.242 13.945 1 96.38 6 ASN B O 1
ATOM 671 N N . VAL B 1 7 ? 8.523 13.57 12.07 1 95.5 7 VAL B N 1
ATOM 672 C CA . VAL B 1 7 ? 7.918 12.25 12.164 1 95.5 7 VAL B CA 1
ATOM 673 C C . VAL B 1 7 ? 8.383 11.562 13.453 1 95.5 7 VAL B C 1
ATOM 675 O O . VAL B 1 7 ? 9.562 11.609 13.797 1 95.5 7 VAL B O 1
ATOM 678 N N . ALA B 1 8 ? 7.332 10.992 14.031 1 90.88 8 ALA B N 1
ATOM 679 C CA . ALA B 1 8 ? 7.598 10.227 15.25 1 90.88 8 ALA B CA 1
ATOM 680 C C . ALA B 1 8 ? 6.688 9.008 15.336 1 90.88 8 ALA B C 1
ATOM 682 O O . ALA B 1 8 ? 5.559 9.023 14.836 1 90.88 8 ALA B O 1
ATOM 683 N N . ASN B 1 9 ? 7.152 7.852 15.672 1 78.75 9 ASN B N 1
ATOM 684 C CA . ASN B 1 9 ? 6.359 6.695 16.078 1 78.75 9 ASN B CA 1
ATOM 685 C C . ASN B 1 9 ? 5.973 5.828 14.891 1 78.75 9 ASN B C 1
ATOM 687 O O . ASN B 1 9 ? 4.938 5.16 14.906 1 78.75 9 ASN B O 1
ATOM 691 N N . ILE B 1 10 ? 6.625 5.906 13.828 1 78.38 10 ILE B N 1
ATOM 692 C CA . ILE B 1 10 ? 6.332 5.039 12.695 1 78.38 10 ILE B CA 1
ATOM 693 C C . ILE B 1 10 ? 6.621 3.586 13.062 1 78.38 10 ILE B C 1
ATOM 695 O O . ILE B 1 10 ? 5.859 2.684 12.719 1 78.38 10 ILE B O 1
ATOM 699 N N . ASP B 1 11 ? 7.57 3.422 13.797 1 70.62 11 ASP B N 1
ATOM 700 C CA . ASP B 1 11 ? 8 2.068 14.133 1 70.62 11 ASP B CA 1
ATOM 701 C C . ASP B 1 11 ? 7.133 1.478 15.242 1 70.62 11 ASP B C 1
ATOM 703 O O . ASP B 1 11 ? 7.203 0.278 15.523 1 70.62 11 ASP B O 1
ATOM 707 N N . LYS B 1 12 ? 6.469 2.279 15.875 1 63.69 12 LYS B N 1
ATOM 708 C CA . LYS B 1 12 ? 5.73 1.775 17.031 1 63.69 12 LYS B CA 1
ATOM 709 C C . LYS B 1 12 ? 4.402 1.153 16.609 1 63.69 12 LYS B C 1
ATOM 711 O O . LYS B 1 12 ? 3.729 0.504 17.406 1 63.69 12 LYS B O 1
ATOM 716 N N . VAL B 1 13 ? 4.199 1.338 15.453 1 59.09 13 VAL B N 1
ATOM 717 C CA . VAL B 1 13 ? 2.941 0.746 15.016 1 59.09 13 VAL B CA 1
ATOM 718 C C . VAL B 1 13 ? 3.191 -0.659 14.477 1 59.09 13 VAL B C 1
ATOM 720 O O . VAL B 1 13 ? 4.074 -0.859 13.641 1 59.09 13 VAL B O 1
ATOM 723 N N . HIS B 1 14 ? 2.996 -1.684 15.234 1 60.03 14 HIS B N 1
ATOM 724 C CA . HIS B 1 14 ? 3.266 -3.111 15.109 1 60.03 14 HIS B CA 1
ATOM 725 C C . HIS B 1 14 ? 2.66 -3.678 13.828 1 60.03 14 HIS B C 1
ATOM 727 O O . HIS B 1 14 ? 3.152 -4.672 13.297 1 60.03 14 HIS B O 1
ATOM 733 N N . LYS B 1 15 ? 1.826 -3.186 13.266 1 67.62 15 LYS B N 1
ATOM 734 C CA . LYS B 1 15 ? 1.116 -3.98 12.266 1 67.62 15 LYS B CA 1
ATOM 735 C C . LYS B 1 15 ? 1.338 -3.424 10.859 1 67.62 15 LYS B C 1
ATOM 737 O O . LYS B 1 15 ? 0.933 -4.039 9.875 1 67.62 15 LYS B O 1
ATOM 742 N N . ASN B 1 16 ? 2.098 -2.395 10.625 1 79.88 16 ASN B N 1
ATOM 743 C CA . ASN B 1 16 ? 2.465 -1.859 9.32 1 79.88 16 ASN B CA 1
ATOM 744 C C . ASN B 1 16 ? 2.135 -0.374 9.211 1 79.88 16 ASN B C 1
ATOM 746 O O . ASN B 1 16 ? 1.154 0.002 8.57 1 79.88 16 ASN B O 1
ATOM 750 N N . PRO B 1 17 ? 2.963 0.313 9.711 1 85.12 17 PRO B N 1
ATOM 751 C CA . PRO B 1 17 ? 2.646 1.741 9.797 1 85.12 17 PRO B CA 1
ATOM 752 C C . PRO B 1 17 ? 2.463 2.389 8.43 1 85.12 17 PRO B C 1
ATOM 754 O O . PRO B 1 17 ? 1.628 3.283 8.266 1 85.12 17 PRO B O 1
ATOM 757 N N . ILE B 1 18 ? 3.107 1.78 7.445 1 89.81 18 ILE B N 1
ATOM 758 C CA . ILE B 1 18 ? 3.047 2.426 6.137 1 89.81 18 ILE B CA 1
ATOM 759 C C . ILE B 1 18 ? 1.716 2.1 5.461 1 89.81 18 ILE B C 1
ATOM 761 O O . ILE B 1 18 ? 1.054 2.988 4.922 1 89.81 18 ILE B O 1
ATOM 765 N N . ALA B 1 19 ? 1.346 0.851 5.523 1 91.44 19 ALA B N 1
ATOM 766 C CA . ALA B 1 19 ? 0.055 0.476 4.949 1 91.44 19 ALA B CA 1
ATOM 767 C C . ALA B 1 19 ? -1.086 1.222 5.637 1 91.44 19 ALA B C 1
ATOM 769 O O . ALA B 1 19 ? -2.031 1.663 4.98 1 91.44 19 ALA B O 1
ATOM 770 N N . GLU B 1 20 ? -0.917 1.364 6.871 1 91.19 20 GLU B N 1
ATOM 771 C CA . GLU B 1 20 ? -1.945 2.074 7.629 1 91.19 20 GLU B CA 1
ATOM 772 C C . GLU B 1 20 ? -1.988 3.551 7.25 1 91.19 20 GLU B C 1
ATOM 774 O O . GLU B 1 20 ? -3.064 4.148 7.176 1 91.19 20 GLU B O 1
ATOM 779 N N . LEU B 1 21 ? -0.836 4.078 7.094 1 94.12 21 LEU B N 1
ATOM 780 C CA . LEU B 1 21 ? -0.765 5.465 6.645 1 94.12 21 LEU B CA 1
ATOM 781 C C . LEU B 1 21 ? -1.465 5.637 5.301 1 94.12 21 LEU B C 1
ATOM 783 O O . LEU B 1 21 ? -2.273 6.551 5.129 1 94.12 21 LEU B O 1
ATOM 787 N N . VAL B 1 22 ? -1.192 4.777 4.379 1 95.88 22 VAL B N 1
ATOM 788 C CA . VAL B 1 22 ? -1.787 4.84 3.051 1 95.88 22 VAL B CA 1
ATOM 789 C C . VAL B 1 22 ? -3.303 4.68 3.152 1 95.88 22 VAL B C 1
ATOM 791 O O . VAL B 1 22 ? -4.055 5.418 2.514 1 95.88 22 VAL B O 1
ATOM 794 N N . GLN B 1 23 ? -3.672 3.775 3.959 1 94.69 23 GLN B N 1
ATOM 795 C CA . GLN B 1 23 ? -5.102 3.564 4.164 1 94.69 23 GLN B CA 1
ATOM 796 C C . GLN B 1 23 ? -5.766 4.816 4.723 1 94.69 23 GLN B C 1
ATOM 798 O O . GLN B 1 23 ? -6.859 5.191 4.293 1 94.69 23 GLN B O 1
ATOM 803 N N . THR B 1 24 ? -5.16 5.391 5.695 1 95.81 24 THR B N 1
ATOM 804 C CA . THR B 1 24 ? -5.676 6.613 6.297 1 95.81 24 THR B CA 1
ATOM 805 C C . THR B 1 24 ? -5.773 7.727 5.258 1 95.81 24 THR B C 1
ATOM 807 O O . THR B 1 24 ? -6.797 8.406 5.164 1 95.81 24 THR B O 1
ATOM 810 N N . ALA B 1 25 ? -4.77 7.891 4.477 1 98 25 ALA B N 1
ATOM 811 C CA . ALA B 1 25 ? -4.75 8.922 3.438 1 98 25 ALA B CA 1
ATOM 812 C C . ALA B 1 25 ? -5.859 8.688 2.416 1 98 25 ALA B C 1
ATOM 814 O O . ALA B 1 25 ? -6.48 9.641 1.942 1 98 25 ALA B O 1
ATOM 815 N N . CYS B 1 26 ? -6.172 7.461 2.135 1 97.69 26 CYS B N 1
ATOM 816 C CA . CYS B 1 26 ? -7.113 7.102 1.082 1 97.69 26 CYS B CA 1
ATOM 817 C C . CYS B 1 26 ? -8.547 7.371 1.52 1 97.69 26 CYS B C 1
ATOM 819 O O . CYS B 1 26 ? -9.461 7.398 0.692 1 97.69 26 CYS B O 1
ATOM 821 N N . GLN B 1 27 ? -8.758 7.617 2.74 1 97.62 27 GLN B N 1
ATOM 822 C CA . GLN B 1 27 ? -10.102 7.926 3.221 1 97.62 27 GLN B CA 1
ATOM 823 C C . GLN B 1 27 ? -10.539 9.32 2.775 1 97.62 27 GLN B C 1
ATOM 825 O O . GLN B 1 27 ? -11.719 9.664 2.863 1 97.62 27 GLN B O 1
ATOM 830 N N . PHE B 1 28 ? -9.578 10.07 2.355 1 98.44 28 PHE B N 1
ATOM 831 C CA . PHE B 1 28 ? -9.875 11.453 1.994 1 98.44 28 PHE B CA 1
ATOM 832 C C . PHE B 1 28 ? -9.977 11.609 0.482 1 98.44 28 PHE B C 1
ATOM 834 O O . PHE B 1 28 ? -9.305 10.898 -0.269 1 98.44 28 PHE B O 1
ATOM 841 N N . GLU B 1 29 ? -10.719 12.594 0.067 1 98.19 29 GLU B N 1
ATOM 842 C CA . GLU B 1 29 ? -10.844 12.93 -1.348 1 98.19 29 GLU B CA 1
ATOM 843 C C . GLU B 1 29 ? -9.664 13.781 -1.815 1 98.19 29 GLU B C 1
ATOM 845 O O . GLU B 1 29 ? -9.281 13.727 -2.984 1 98.19 29 GLU B O 1
ATOM 850 N N . SER B 1 30 ? -9.156 14.43 -0.937 1 98.69 30 SER B N 1
ATOM 851 C CA . SER B 1 30 ? -8.094 15.375 -1.254 1 98.69 30 SER B CA 1
ATOM 852 C C . SER B 1 30 ? -6.824 14.656 -1.695 1 98.69 30 SER B C 1
ATOM 854 O O . SER B 1 30 ? -6.535 13.555 -1.227 1 98.69 30 SER B O 1
ATOM 856 N N . HIS B 1 31 ? -6.184 15.336 -2.555 1 98.44 31 HIS B N 1
ATOM 857 C CA . HIS B 1 31 ? -4.805 14.953 -2.82 1 98.44 31 HIS B CA 1
ATOM 858 C C . HIS B 1 31 ? -3.898 15.289 -1.641 1 98.44 31 HIS B C 1
ATOM 860 O O . HIS B 1 31 ? -4.012 16.375 -1.06 1 98.44 31 HIS B O 1
ATOM 866 N N . ILE B 1 32 ? -3.076 14.32 -1.242 1 98.75 32 ILE B N 1
ATOM 867 C CA . ILE B 1 32 ? -2.195 14.523 -0.097 1 98.75 32 ILE B CA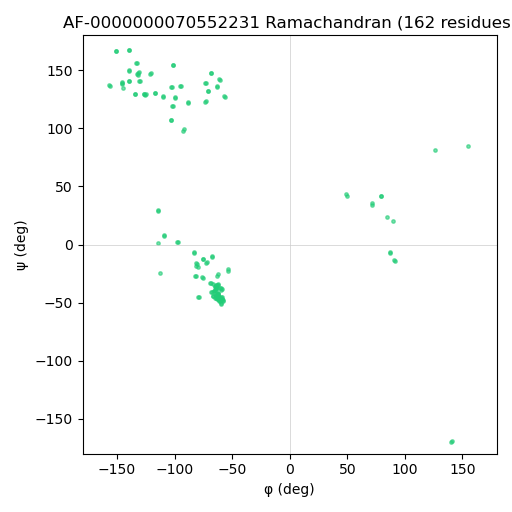 1
ATOM 868 C C . ILE B 1 32 ? -0.756 14.203 -0.49 1 98.75 32 ILE B C 1
ATOM 870 O O . ILE B 1 32 ? -0.471 13.109 -0.982 1 98.75 32 ILE B O 1
ATOM 874 N N . ASP B 1 33 ? 0.104 15.094 -0.189 1 98.69 33 ASP B N 1
ATOM 875 C CA . ASP B 1 33 ? 1.527 14.906 -0.445 1 98.69 33 ASP B CA 1
ATOM 876 C C . ASP B 1 33 ? 2.336 15 0.848 1 98.69 33 ASP B C 1
ATOM 878 O O . ASP B 1 33 ? 1.985 15.766 1.75 1 98.69 33 ASP B O 1
ATOM 882 N N . ILE B 1 34 ? 3.387 14.227 0.871 1 98.19 34 ILE B N 1
ATOM 883 C CA . ILE B 1 34 ? 4.438 14.344 1.876 1 98.19 34 ILE B CA 1
ATOM 884 C C . ILE B 1 34 ? 5.758 14.711 1.201 1 98.19 34 ILE B C 1
ATOM 886 O O . ILE B 1 34 ? 6.164 14.07 0.227 1 98.19 34 ILE B O 1
ATOM 890 N N . SER B 1 35 ? 6.355 15.695 1.731 1 98.06 35 SER B N 1
ATOM 891 C CA . SER B 1 35 ? 7.57 16.172 1.079 1 98.06 35 SER B CA 1
ATOM 892 C C . SER B 1 35 ? 8.703 16.359 2.086 1 98.06 35 SER B C 1
ATOM 894 O O . SER B 1 35 ? 8.453 16.625 3.262 1 98.06 35 SER B O 1
ATOM 896 N N . SER B 1 36 ? 9.844 16.094 1.628 1 96.19 36 SER B N 1
ATOM 897 C CA . SER B 1 36 ? 1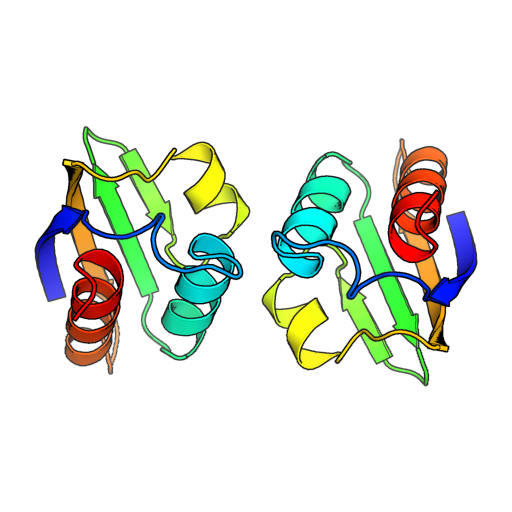1.078 16.344 2.373 1 96.19 36 SER B CA 1
ATOM 898 C C . SER B 1 36 ? 12.266 16.5 1.436 1 96.19 36 SER B C 1
ATOM 900 O O . SER B 1 36 ? 12.398 15.758 0.457 1 96.19 36 SER B O 1
ATOM 902 N N . GLU B 1 37 ? 13.094 17.453 1.693 1 92.06 37 GLU B N 1
ATOM 903 C CA . GLU B 1 37 ? 14.352 17.672 0.983 1 92.06 37 GLU B CA 1
ATOM 904 C C . GLU B 1 37 ? 14.148 17.641 -0.528 1 92.06 37 GLU B C 1
ATOM 906 O O . GLU B 1 37 ? 14.859 16.938 -1.247 1 92.06 37 GLU B O 1
ATOM 911 N N . GLY B 1 38 ? 13.164 18.234 -0.961 1 91.88 38 GLY B N 1
ATOM 912 C CA . GLY B 1 38 ? 12.922 18.391 -2.387 1 91.88 38 GLY B CA 1
ATOM 913 C C . GLY B 1 38 ? 12.164 17.234 -2.998 1 91.88 38 GLY B C 1
ATOM 914 O O . GLY B 1 38 ? 11.836 17.25 -4.188 1 91.88 38 GLY B O 1
ATOM 915 N N . LYS B 1 39 ? 11.977 16.234 -2.223 1 95.38 39 LYS B N 1
ATOM 916 C CA . LYS B 1 39 ? 11.195 15.109 -2.707 1 95.38 39 LYS B CA 1
ATOM 917 C C . LYS B 1 39 ? 9.734 15.234 -2.285 1 95.38 39 LYS B 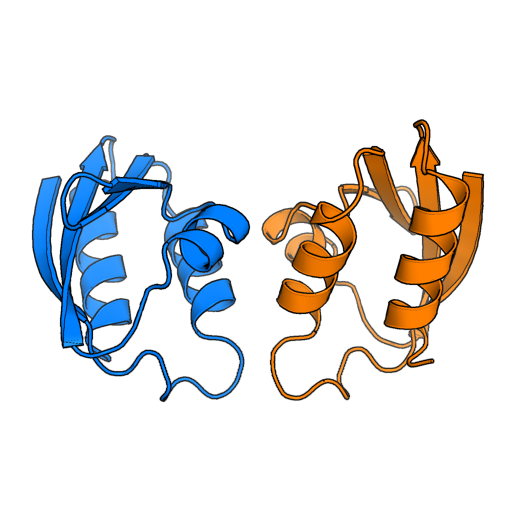C 1
ATOM 919 O O . LYS B 1 39 ? 9.438 15.664 -1.168 1 95.38 39 LYS B O 1
ATOM 924 N N . ASN B 1 40 ? 8.844 14.945 -3.26 1 97.12 40 ASN B N 1
ATOM 925 C CA . ASN B 1 40 ? 7.402 14.969 -3.025 1 97.12 40 ASN B CA 1
ATOM 926 C C . ASN B 1 40 ? 6.75 13.641 -3.402 1 97.12 40 ASN B C 1
ATOM 928 O O . ASN B 1 40 ? 6.93 13.148 -4.52 1 97.12 40 ASN B O 1
ATOM 932 N N . ILE B 1 41 ? 5.996 13.141 -2.486 1 97.38 41 ILE B N 1
ATOM 933 C CA . ILE B 1 41 ? 5.391 11.836 -2.738 1 97.38 41 ILE B CA 1
ATOM 934 C C . ILE B 1 41 ? 3.902 11.883 -2.406 1 97.38 41 ILE B C 1
ATOM 936 O O . ILE B 1 41 ? 3.482 12.633 -1.521 1 97.38 41 ILE B O 1
ATOM 940 N N . ASN B 1 42 ? 3.168 11.141 -3.127 1 98.06 42 ASN B N 1
ATOM 941 C CA . ASN B 1 42 ? 1.751 10.961 -2.828 1 98.06 42 ASN B CA 1
ATOM 942 C C . ASN B 1 42 ? 1.546 10.078 -1.6 1 98.06 42 ASN B C 1
ATOM 944 O O . ASN B 1 42 ? 1.97 8.922 -1.582 1 98.06 42 ASN B O 1
ATOM 948 N N . ALA B 1 43 ? 0.856 10.594 -0.626 1 97.94 43 ALA B N 1
ATOM 949 C CA . ALA B 1 43 ? 0.658 9.883 0.633 1 97.94 43 ALA B CA 1
ATOM 950 C C . ALA B 1 43 ? -0.211 8.641 0.432 1 97.94 43 ALA B C 1
ATOM 952 O O . ALA B 1 43 ? -0.284 7.781 1.31 1 97.94 43 ALA B O 1
ATOM 953 N N . LYS B 1 44 ? -0.814 8.492 -0.72 1 97.44 44 LYS B N 1
ATOM 954 C CA . LYS B 1 44 ? -1.685 7.359 -1.034 1 97.44 44 LYS B CA 1
ATOM 955 C C . LYS B 1 44 ? -0.929 6.281 -1.806 1 97.44 44 LYS B C 1
ATOM 957 O O . LYS B 1 44 ? -1.493 5.234 -2.135 1 97.44 44 LYS B O 1
ATOM 962 N N . SER B 1 45 ? 0.291 6.547 -1.993 1 96.44 45 SER B N 1
ATOM 963 C CA . SER B 1 45 ? 1.13 5.625 -2.748 1 96.44 45 SER B CA 1
ATOM 964 C C . SER B 1 45 ? 2.023 4.805 -1.82 1 96.44 45 SER B C 1
ATOM 966 O O . SER B 1 45 ? 3.08 5.277 -1.394 1 96.44 45 SER B O 1
ATOM 968 N N . LEU B 1 46 ? 1.691 3.529 -1.679 1 95 46 LEU B N 1
ATOM 969 C CA . LEU B 1 46 ? 2.488 2.645 -0.836 1 95 46 LEU B CA 1
ATOM 970 C C . LEU B 1 46 ? 3.938 2.604 -1.307 1 95 46 LEU B C 1
ATOM 972 O O . LEU B 1 46 ? 4.859 2.838 -0.52 1 95 46 LEU B O 1
ATOM 976 N N . MET B 1 47 ? 4.047 2.428 -2.566 1 94.5 47 MET B N 1
ATOM 977 C CA . MET B 1 47 ? 5.395 2.32 -3.117 1 94.5 47 MET B CA 1
ATOM 978 C C . MET B 1 47 ? 6.121 3.658 -3.033 1 94.5 47 MET B C 1
ATOM 980 O O . MET B 1 47 ? 7.336 3.695 -2.809 1 94.5 47 MET B O 1
ATOM 984 N N . GLY B 1 48 ? 5.414 4.664 -3.164 1 95.5 48 GLY B N 1
ATOM 985 C CA . GLY B 1 48 ? 6 5.988 -3.025 1 95.5 48 GLY B CA 1
ATOM 986 C C . GLY B 1 48 ? 6.535 6.262 -1.633 1 95.5 48 GLY B C 1
ATOM 987 O O . GLY B 1 48 ? 7.664 6.738 -1.479 1 95.5 48 GLY B O 1
ATOM 988 N N . ILE B 1 49 ? 5.73 5.91 -0.71 1 95.31 49 ILE B N 1
ATOM 989 C CA . ILE B 1 49 ? 6.145 6.137 0.67 1 95.31 49 ILE B CA 1
ATOM 990 C C . ILE B 1 49 ? 7.348 5.254 0.999 1 95.31 49 ILE B C 1
ATOM 992 O O . ILE B 1 49 ? 8.312 5.715 1.607 1 95.31 49 ILE B O 1
ATOM 996 N N . MET B 1 50 ? 7.359 4.074 0.557 1 92.19 50 MET B N 1
ATOM 997 C CA . MET B 1 50 ? 8.453 3.141 0.785 1 92.19 50 MET B CA 1
ATOM 998 C C . MET B 1 50 ? 9.742 3.646 0.142 1 92.19 50 MET B C 1
ATOM 1000 O O . MET B 1 50 ? 10.797 3.662 0.78 1 92.19 50 MET B O 1
ATOM 1004 N N . ALA B 1 51 ? 9.633 4.062 -1.014 1 93.38 51 ALA B N 1
ATOM 1005 C CA . ALA B 1 51 ? 10.797 4.566 -1.734 1 93.38 51 ALA B CA 1
ATOM 1006 C C . ALA B 1 51 ? 11.344 5.832 -1.076 1 93.38 51 ALA B C 1
ATOM 1008 O O . ALA B 1 51 ? 12.555 6.047 -1.042 1 93.38 51 ALA B O 1
ATOM 1009 N N . PHE B 1 52 ? 10.477 6.59 -0.614 1 94.12 52 PHE B N 1
ATOM 1010 C CA . PHE B 1 52 ? 10.828 7.832 0.066 1 94.12 52 PHE B CA 1
ATOM 1011 C C . PHE B 1 52 ? 11.625 7.551 1.333 1 94.12 52 PHE B C 1
ATOM 1013 O O . PHE B 1 52 ? 12.5 8.336 1.708 1 94.12 52 PHE B O 1
ATOM 1020 N N . GLY B 1 53 ? 11.328 6.461 2.023 1 93.06 53 GLY B N 1
ATOM 1021 C CA . GLY B 1 53 ? 12.031 6.086 3.236 1 93.06 53 GLY B CA 1
ATOM 1022 C C . GLY B 1 53 ? 11.57 6.855 4.457 1 93.06 53 GLY B C 1
ATOM 1023 O O . GLY B 1 53 ? 12.391 7.309 5.258 1 93.06 53 GLY B O 1
ATOM 1024 N N . LEU B 1 54 ? 10.359 7.035 4.57 1 92.12 54 LEU B N 1
ATOM 1025 C CA . LEU B 1 54 ? 9.789 7.723 5.723 1 92.12 54 LEU B CA 1
ATOM 1026 C C . LEU B 1 54 ? 10.188 7.031 7.02 1 92.12 54 LEU B C 1
ATOM 1028 O O . LEU B 1 54 ? 10.039 5.812 7.148 1 92.12 54 LEU B O 1
ATOM 1032 N N . ARG B 1 55 ? 10.742 7.824 7.953 1 90.31 55 ARG B N 1
ATOM 1033 C CA . ARG B 1 55 ? 11.25 7.254 9.195 1 90.31 55 ARG B CA 1
ATOM 1034 C C . ARG B 1 55 ? 11.164 8.266 10.336 1 90.31 55 ARG B C 1
ATOM 1036 O O . ARG B 1 55 ? 11.031 9.469 10.094 1 90.31 55 ARG B O 1
ATOM 1043 N N . ASP B 1 56 ? 11.344 7.695 11.5 1 92.25 56 ASP B N 1
ATOM 1044 C CA . ASP B 1 56 ? 11.344 8.555 12.68 1 92.25 56 ASP B CA 1
ATOM 1045 C C . ASP B 1 56 ? 12.477 9.578 12.609 1 92.25 56 ASP B C 1
ATOM 1047 O O . ASP B 1 56 ? 13.578 9.266 12.164 1 92.25 56 ASP B O 1
ATOM 1051 N N . GLY B 1 57 ? 12.109 10.773 13.094 1 93.94 57 GLY B N 1
ATOM 1052 C CA . GLY B 1 57 ? 13.102 11.828 13.172 1 93.94 57 GLY B CA 1
ATOM 1053 C C . GLY B 1 57 ? 13.156 12.695 11.93 1 93.94 57 GLY B C 1
ATOM 1054 O O . GLY B 1 57 ? 13.727 13.789 11.945 1 93.94 57 GLY B O 1
ATOM 1055 N N . MET B 1 58 ? 12.578 12.312 10.875 1 94.56 58 MET B N 1
ATOM 1056 C CA . MET B 1 58 ? 12.57 13.07 9.633 1 94.56 58 MET B CA 1
ATOM 1057 C C . MET B 1 58 ? 11.641 14.281 9.742 1 94.56 58 MET B C 1
ATOM 1059 O O . MET B 1 58 ? 10.555 14.188 10.312 1 94.56 58 MET B O 1
ATOM 1063 N N . SER B 1 59 ? 12.125 15.383 9.188 1 97.5 59 SER B N 1
ATOM 1064 C CA . SER B 1 59 ? 11.258 16.547 9 1 97.5 59 SER B CA 1
ATOM 1065 C C . SER B 1 59 ? 10.531 16.484 7.66 1 97.5 59 SER B C 1
ATOM 1067 O O . SER B 1 59 ? 11.172 16.406 6.609 1 97.5 59 SER B O 1
ATOM 1069 N N . VAL B 1 60 ? 9.203 16.516 7.812 1 97.88 60 VAL B N 1
ATOM 1070 C CA . VAL B 1 60 ? 8.453 16.422 6.562 1 97.88 60 VAL B CA 1
ATOM 1071 C C . VAL B 1 60 ? 7.359 17.5 6.535 1 97.88 60 VAL B C 1
ATOM 1073 O O . VAL B 1 60 ? 6.938 17.984 7.582 1 97.88 60 VAL B O 1
ATOM 1076 N N . THR B 1 61 ? 6.98 17.828 5.285 1 98.56 61 THR B N 1
ATOM 1077 C CA . THR B 1 61 ? 5.84 18.719 5.059 1 98.56 61 THR B CA 1
ATOM 1078 C C . THR B 1 61 ? 4.668 17.938 4.461 1 98.56 61 THR B C 1
ATOM 1080 O O . THR B 1 61 ? 4.824 17.234 3.457 1 98.56 61 THR B O 1
ATOM 1083 N N . ILE B 1 62 ? 3.512 18.094 5.133 1 98.62 62 ILE B N 1
ATOM 1084 C CA . ILE B 1 62 ? 2.27 17.516 4.637 1 98.62 62 ILE B CA 1
ATOM 1085 C C . ILE B 1 62 ? 1.447 18.578 3.92 1 98.62 62 ILE B C 1
ATOM 1087 O O . ILE B 1 62 ? 1.221 19.672 4.465 1 98.62 62 ILE B O 1
ATOM 1091 N N . SER B 1 63 ? 1.097 18.234 2.721 1 98.69 63 SER B N 1
ATOM 1092 C CA . SER B 1 63 ? 0.269 19.172 1.95 1 98.69 63 SER B CA 1
ATOM 1093 C C . SER B 1 63 ? -0.938 18.453 1.347 1 98.69 63 SER B C 1
ATOM 1095 O O . SER B 1 63 ? -0.827 17.312 0.886 1 98.69 63 SER B O 1
ATOM 1097 N N . ALA B 1 64 ? -2.07 19.203 1.386 1 98.75 64 ALA B N 1
ATOM 1098 C CA . ALA B 1 64 ? -3.271 18.625 0.788 1 98.75 64 ALA B CA 1
ATOM 1099 C C . ALA B 1 64 ? -4.059 19.688 0.013 1 98.75 64 ALA B C 1
ATOM 1101 O O . ALA B 1 64 ? -4.023 20.859 0.354 1 98.75 64 ALA B O 1
ATOM 1102 N N . GLU B 1 65 ? -4.742 19.203 -1.022 1 98.5 65 GLU B N 1
ATOM 1103 C CA . GLU B 1 65 ? -5.605 20.031 -1.858 1 98.5 65 GLU B CA 1
ATOM 1104 C C . GLU B 1 65 ? -6.941 19.344 -2.121 1 98.5 65 GLU B C 1
ATOM 1106 O O . GLU B 1 65 ? -6.98 18.219 -2.623 1 98.5 65 GLU B O 1
ATOM 1111 N N . GLY B 1 66 ? -7.984 20.047 -1.89 1 97.94 66 GLY B N 1
ATOM 1112 C CA . GLY B 1 66 ? -9.328 19.516 -2.066 1 97.94 66 GLY B CA 1
ATOM 1113 C C . GLY B 1 66 ? -10.297 19.969 -0.986 1 97.94 66 GLY B C 1
ATOM 1114 O O . GLY B 1 66 ? -9.93 20.766 -0.112 1 97.94 66 GLY B O 1
ATOM 1115 N N . ASN B 1 67 ? -11.453 19.391 -0.922 1 98.19 67 ASN B N 1
ATOM 1116 C CA . ASN B 1 67 ? -12.539 19.844 -0.053 1 98.19 67 ASN B CA 1
ATOM 1117 C C . ASN B 1 67 ? -12.289 19.438 1.4 1 98.19 67 ASN B C 1
ATOM 1119 O O . ASN B 1 67 ? -12.727 20.141 2.32 1 98.19 67 ASN B O 1
ATOM 1123 N N . ASP B 1 68 ? -11.586 18.391 1.603 1 98.5 68 ASP B N 1
ATOM 1124 C CA . ASP B 1 68 ? -11.352 17.906 2.961 1 98.5 68 ASP B CA 1
ATOM 1125 C C . ASP B 1 68 ? -9.875 18.016 3.332 1 98.5 68 ASP B C 1
ATOM 1127 O O . ASP B 1 68 ? -9.375 17.219 4.141 1 98.5 68 ASP B O 1
ATOM 1131 N N . ALA B 1 69 ? -9.227 18.984 2.73 1 98.69 69 ALA B N 1
ATOM 1132 C CA . ALA B 1 69 ? -7.781 19.141 2.834 1 98.69 69 ALA B CA 1
ATOM 1133 C C . ALA B 1 69 ? -7.352 19.375 4.281 1 98.69 69 ALA B C 1
ATOM 1135 O O . ALA B 1 69 ? -6.379 18.781 4.75 1 98.69 69 ALA B O 1
ATOM 1136 N N . ASP B 1 70 ? -8.016 20.219 5.02 1 98.44 70 ASP B N 1
ATOM 1137 C CA . ASP B 1 70 ? -7.637 20.547 6.391 1 98.44 70 ASP B CA 1
ATOM 1138 C C . ASP B 1 70 ? -7.684 19.312 7.285 1 98.44 70 ASP B C 1
ATOM 1140 O O . ASP B 1 70 ? -6.738 19.047 8.023 1 98.44 70 ASP B O 1
ATOM 1144 N N . LYS B 1 71 ? -8.773 18.656 7.156 1 98.56 71 LYS B N 1
ATOM 1145 C CA . LYS B 1 71 ? -8.922 17.438 7.949 1 98.56 71 LYS B CA 1
ATOM 1146 C C . LYS B 1 71 ? -7.887 16.391 7.551 1 98.56 71 LYS B C 1
ATOM 1148 O O . LYS B 1 71 ? -7.363 15.68 8.406 1 98.56 71 LYS B O 1
ATOM 1153 N N . ALA B 1 72 ? -7.609 16.328 6.281 1 98.62 72 ALA B N 1
ATOM 1154 C CA . ALA B 1 72 ? -6.629 15.359 5.785 1 98.62 72 ALA B CA 1
ATOM 1155 C C . ALA B 1 72 ? -5.25 15.625 6.391 1 98.62 72 ALA B C 1
ATOM 1157 O O . ALA B 1 72 ? -4.617 14.711 6.926 1 98.62 72 ALA B O 1
ATOM 1158 N N . VAL B 1 73 ? -4.816 16.828 6.375 1 98.62 73 VAL B N 1
ATOM 1159 C CA . VAL B 1 73 ? -3.5 17.188 6.891 1 98.62 73 VAL B CA 1
ATOM 1160 C C . VAL B 1 73 ? -3.439 16.906 8.391 1 98.62 73 VAL B C 1
ATOM 1162 O O . VAL B 1 73 ? -2.463 16.344 8.883 1 98.62 73 VAL B O 1
ATOM 1165 N N . GLU B 1 74 ? -4.492 17.281 9.078 1 98.25 74 GLU B N 1
ATOM 1166 C CA . GLU B 1 74 ? -4.52 17.078 10.523 1 98.25 74 GLU B CA 1
ATOM 1167 C C . GLU B 1 74 ? -4.445 15.594 10.875 1 98.25 74 GLU B C 1
ATOM 1169 O O . GLU B 1 74 ? -3.717 15.203 11.789 1 98.25 74 GLU B O 1
ATOM 1174 N N . THR B 1 75 ? -5.156 14.82 10.203 1 97.81 75 THR B N 1
ATOM 1175 C CA . THR B 1 75 ? -5.211 13.391 10.477 1 97.81 75 THR B CA 1
ATOM 1176 C C . THR B 1 75 ? -3.871 12.727 10.172 1 97.81 75 THR B C 1
ATOM 1178 O O . THR B 1 75 ? -3.371 11.922 10.961 1 97.81 75 THR B O 1
ATOM 1181 N N . ILE B 1 76 ? -3.279 13.094 9 1 97.31 76 ILE B N 1
ATOM 1182 C CA . ILE B 1 76 ? -1.989 12.531 8.617 1 97.31 76 ILE B CA 1
ATOM 1183 C C . ILE B 1 76 ? -0.92 12.969 9.617 1 97.31 76 ILE B C 1
ATOM 1185 O O . ILE B 1 76 ? -0.069 12.164 10.016 1 97.31 76 ILE B O 1
ATOM 1189 N N . LYS B 1 77 ? -1.009 14.156 10.031 1 97 77 LYS B N 1
ATOM 1190 C CA . LYS B 1 77 ? -0.092 14.656 11.047 1 97 77 LYS B CA 1
ATOM 1191 C C . LYS B 1 77 ? -0.189 13.836 12.328 1 97 77 LYS B C 1
ATOM 11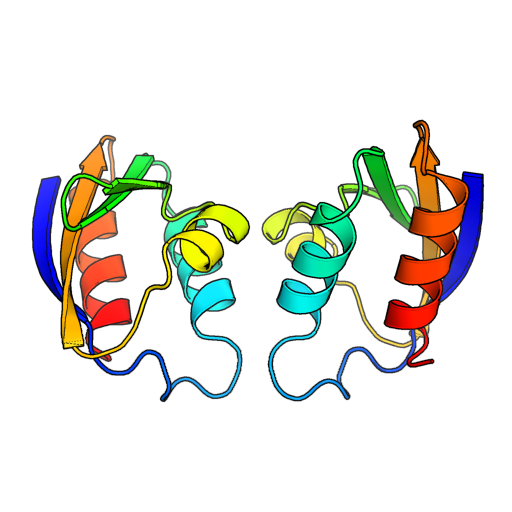93 O O . LYS B 1 77 ? 0.825 13.367 12.852 1 97 77 LYS B O 1
ATOM 1198 N N . LYS B 1 78 ? -1.382 13.672 12.805 1 95.88 78 LYS B N 1
ATOM 1199 C CA . LYS B 1 78 ? -1.586 12.914 14.039 1 95.88 78 LYS B CA 1
ATOM 1200 C C . LYS B 1 78 ? -1.055 11.492 13.898 1 95.88 78 LYS B C 1
ATOM 1202 O O . LYS B 1 78 ? -0.458 10.953 14.836 1 95.88 78 LYS B O 1
ATOM 1207 N N . PHE B 1 79 ? -1.25 10.961 12.766 1 94.06 79 PHE B N 1
ATOM 1208 C CA . PHE B 1 79 ? -0.763 9.609 12.516 1 94.06 79 PHE B CA 1
ATOM 1209 C C . PHE B 1 79 ? 0.757 9.555 12.609 1 94.06 79 PHE B C 1
ATOM 1211 O O . PHE B 1 79 ? 1.313 8.664 13.25 1 94.06 79 PHE B O 1
ATOM 1218 N N . LEU B 1 80 ? 1.428 10.547 12.055 1 94.88 80 LEU B N 1
ATOM 1219 C CA . LEU B 1 80 ? 2.879 10.516 11.898 1 94.88 80 LEU B CA 1
ATOM 1220 C C . LEU B 1 80 ? 3.574 10.883 13.211 1 94.88 80 LEU B C 1
ATOM 1222 O O . LEU B 1 80 ? 4.746 10.555 13.406 1 94.88 80 LEU B O 1
ATOM 1226 N N . ILE B 1 81 ? 2.896 11.5 14.086 1 93.31 81 ILE B N 1
ATOM 1227 C CA . ILE B 1 81 ? 3.539 11.891 15.336 1 93.31 81 ILE B CA 1
ATOM 1228 C C . ILE B 1 81 ? 3 11.039 16.484 1 93.31 81 ILE B C 1
ATOM 1230 O O . ILE B 1 81 ? 3.41 11.211 17.641 1 93.31 81 ILE B O 1
ATOM 1234 N N . GLY B 1 82 ? 2.176 10 16.125 1 84.69 82 GLY B N 1
ATOM 1235 C CA . GLY B 1 82 ? 1.701 9.039 17.109 1 84.69 82 GLY B CA 1
ATOM 1236 C C . GLY B 1 82 ? 0.665 9.617 18.062 1 84.69 82 GLY B C 1
ATOM 1237 O O . GLY B 1 82 ? 0.675 9.328 19.25 1 84.69 82 GLY B O 1
ATOM 1238 N N . GLU B 1 83 ? -0.216 10.477 17.703 1 75.44 83 GLU B N 1
ATOM 1239 C CA . GLU B 1 83 ? -1.286 11.039 18.516 1 75.44 83 GLU B CA 1
ATOM 1240 C C . GLU B 1 83 ? -2.65 10.516 18.078 1 75.44 83 GLU B C 1
ATOM 1242 O O . GLU B 1 83 ? -2.811 10.062 16.938 1 75.44 83 GLU B O 1
#

Organism: Lachnospira eligens (strain ATCC 27750 / DSM 3376 / VPI C15-48 / C15-B4) (NCBI:txid515620)

Secondary structure (DSSP, 8-state):
-EEEEE---STT-SS-HHHHHHHHHHTSSSEEEEEETTEEEETT-HHHHHHHT--TT-EEEEEEESTTHHHHHHHHHHHHHT-/-EEEEE---STT-SS-HHHHHHHHHHTSSSEEEEEETTEEEETT-HHHHHHHT--TT-EEEEEEESTTHHHHHHHHHHHHHT-